Protein AF-X1MDC3-F1 (afdb_monomer_lite)

pLDDT: mean 93.4, std 9.51, range [47.69, 98.75]

Radius of gyration: 17.27 Å; chains: 1; bounding box: 40×25×42 Å

Sequence (63 aa):
AMVIVKDEKRIIHVKHHHPQSEIMKLVCDNSKAKRLLNWEPKTTLEKGILKLEIWFKKNEMHD

Organism: NCBI:txid412755

Secondary structure (DSSP, 8-state):
-HHHH--GGG------S-GGG--S------HHHHHHH-----S-HHHHHHHHHHHHHHH----

InterPro domains:
  IPR036291 NAD(P)-binding domain superfamily [SSF51735] (10-60)

Foldseek 3Di:
DCLPPVDPVPDDDDDDPCPVPDDPDDDDDCVVVCVPPVDDDPADPSNVVVVVVVVCVVPPDDD

Structure (mmCIF, N/CA/C/O backbone):
data_AF-X1MDC3-F1
#
_entry.id   AF-X1MDC3-F1
#
loop_
_atom_site.group_PDB
_atom_site.id
_atom_site.type_symbol
_atom_site.label_atom_id
_atom_site.label_alt_id
_atom_site.label_comp_id
_atom_site.label_asym_id
_atom_site.label_entity_id
_atom_site.label_seq_id
_atom_site.pdbx_PDB_ins_code
_atom_site.Cartn_x
_atom_site.Cartn_y
_atom_site.Cartn_z
_atom_site.occupancy
_atom_site.B_iso_or_equiv
_atom_site.auth_seq_id
_atom_site.auth_comp_id
_atom_site.auth_asym_id
_atom_site.auth_atom_id
_atom_site.pdbx_PDB_model_num
ATOM 1 N N . ALA A 1 1 ? 1.289 3.724 -12.740 1.00 77.06 1 ALA A N 1
ATOM 2 C CA . ALA A 1 1 ? 2.338 3.669 -13.782 1.00 77.06 1 ALA A CA 1
ATOM 3 C C . ALA A 1 1 ? 3.079 4.999 -13.936 1.00 77.06 1 ALA A C 1
ATOM 5 O O . ALA A 1 1 ? 4.296 5.007 -13.803 1.00 77.06 1 ALA A O 1
ATOM 6 N N . MET A 1 2 ? 2.379 6.125 -14.133 1.00 90.00 2 MET A N 1
ATOM 7 C CA . MET A 1 2 ? 3.021 7.433 -14.367 1.00 90.00 2 MET A CA 1
ATOM 8 C C . MET A 1 2 ? 3.913 7.942 -13.228 1.00 90.00 2 MET A C 1
ATOM 10 O O . MET A 1 2 ? 4.927 8.570 -13.508 1.00 90.00 2 MET A O 1
ATOM 14 N N . VAL A 1 3 ? 3.605 7.603 -11.968 1.00 88.69 3 VAL A N 1
ATOM 15 C CA . VAL A 1 3 ? 4.473 7.902 -10.807 1.00 88.69 3 VAL A CA 1
ATOM 16 C C . VAL A 1 3 ? 5.881 7.303 -10.967 1.00 88.69 3 VAL A C 1
ATOM 18 O O . VAL A 1 3 ? 6.843 7.863 -10.455 1.00 88.69 3 VAL A O 1
ATOM 21 N N . ILE A 1 4 ? 6.000 6.194 -11.706 1.00 89.19 4 ILE A N 1
ATOM 22 C CA . ILE A 1 4 ? 7.253 5.463 -11.918 1.00 89.19 4 ILE A CA 1
ATOM 23 C C . ILE A 1 4 ? 7.859 5.828 -13.280 1.00 89.19 4 ILE A C 1
ATOM 25 O O . ILE A 1 4 ? 8.962 6.357 -13.350 1.00 89.19 4 ILE A O 1
ATOM 29 N N . VAL A 1 5 ? 7.131 5.566 -14.370 1.00 91.19 5 VAL A N 1
ATOM 30 C CA . VAL A 1 5 ? 7.672 5.627 -15.741 1.00 91.19 5 VAL A CA 1
ATOM 31 C C . VAL A 1 5 ? 7.764 7.061 -16.271 1.00 91.19 5 VAL A C 1
ATOM 33 O O . VAL A 1 5 ? 8.619 7.338 -17.106 1.00 91.19 5 VAL A O 1
ATOM 36 N N . LYS A 1 6 ? 6.903 7.972 -15.788 1.00 91.88 6 LYS A N 1
ATOM 37 C CA . LYS A 1 6 ? 6.790 9.391 -16.199 1.00 91.88 6 LYS A CA 1
ATOM 38 C C . LYS A 1 6 ? 6.589 9.649 -17.702 1.00 91.88 6 LYS A C 1
ATOM 40 O O . LYS A 1 6 ? 6.486 10.801 -18.102 1.00 91.88 6 LYS A O 1
ATOM 45 N N . ASP A 1 7 ? 6.478 8.600 -18.508 1.00 95.12 7 ASP A N 1
ATOM 46 C CA . ASP A 1 7 ? 6.255 8.643 -19.948 1.00 95.12 7 ASP A CA 1
ATOM 47 C C . ASP A 1 7 ? 5.243 7.561 -20.333 1.00 95.12 7 ASP A C 1
ATOM 49 O O . ASP A 1 7 ? 5.495 6.362 -20.196 1.00 95.12 7 ASP A O 1
ATOM 53 N N . GLU A 1 8 ? 4.079 7.993 -20.803 1.00 93.38 8 GLU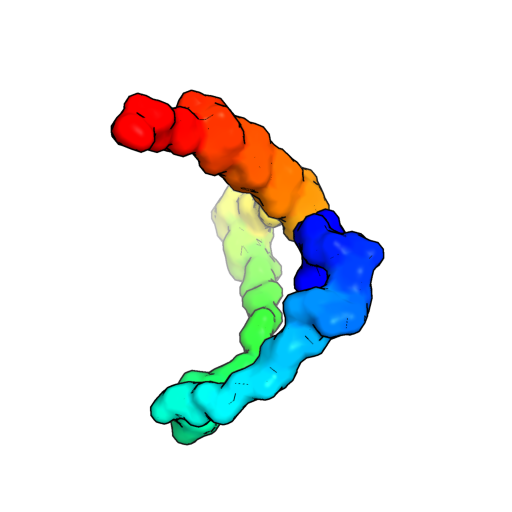 A N 1
ATOM 54 C CA . GLU A 1 8 ? 2.984 7.106 -21.182 1.00 93.38 8 GLU A CA 1
ATOM 55 C C . GLU A 1 8 ? 3.323 6.257 -22.410 1.00 93.38 8 GLU A C 1
ATOM 57 O O . GLU A 1 8 ? 2.897 5.107 -22.491 1.00 93.38 8 GLU A O 1
ATOM 62 N N . LYS A 1 9 ? 4.168 6.756 -23.325 1.00 95.62 9 LYS A N 1
ATOM 63 C CA . LYS A 1 9 ? 4.556 6.029 -24.549 1.00 95.62 9 LYS A CA 1
ATOM 64 C C . LYS A 1 9 ? 5.315 4.736 -24.255 1.00 95.62 9 LYS A C 1
ATOM 66 O O . LYS A 1 9 ? 5.435 3.875 -25.120 1.00 95.62 9 LYS A O 1
ATOM 71 N N . ARG A 1 10 ? 5.837 4.605 -23.035 1.00 95.75 10 ARG A N 1
ATOM 72 C CA . ARG A 1 10 ? 6.551 3.424 -22.548 1.00 95.75 10 ARG A CA 1
ATOM 73 C C . ARG A 1 10 ? 5.639 2.414 -21.843 1.00 95.75 10 ARG A C 1
ATOM 75 O O . ARG A 1 10 ? 6.130 1.375 -21.409 1.00 95.75 10 ARG A O 1
ATOM 82 N N . ILE A 1 11 ? 4.344 2.699 -21.698 1.00 95.38 11 ILE A N 1
ATOM 83 C CA . ILE A 1 11 ? 3.357 1.796 -21.098 1.00 95.38 11 ILE A CA 1
ATOM 84 C C . ILE A 1 11 ? 2.683 1.006 -22.221 1.00 95.38 11 ILE A C 1
ATOM 86 O O . ILE A 1 11 ? 2.018 1.578 -23.080 1.00 95.38 11 ILE A O 1
ATOM 90 N N . ILE A 1 12 ? 2.836 -0.318 -22.200 1.00 95.06 12 ILE A N 1
ATOM 91 C CA . ILE A 1 12 ? 2.224 -1.220 -23.182 1.00 95.06 12 ILE A CA 1
ATOM 92 C C . ILE A 1 12 ? 1.215 -2.148 -22.508 1.00 95.06 12 ILE A C 1
ATOM 94 O O . ILE A 1 12 ? 1.445 -2.642 -21.404 1.00 95.06 12 ILE A O 1
ATOM 98 N N . HIS A 1 13 ? 0.096 -2.407 -23.181 1.00 95.56 13 HIS A N 1
ATOM 99 C CA . HIS A 1 13 ? -0.845 -3.442 -22.766 1.00 95.56 13 HIS A CA 1
ATOM 100 C C . HIS A 1 13 ? -0.434 -4.789 -23.353 1.00 95.56 13 HIS A C 1
ATOM 102 O O . HIS A 1 13 ? -0.082 -4.894 -24.526 1.00 95.56 13 HIS A O 1
ATOM 108 N N . VAL A 1 14 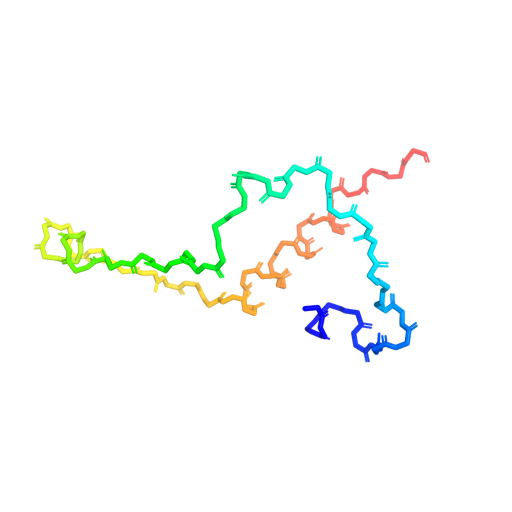? -0.517 -5.829 -22.531 1.00 96.38 14 VAL A N 1
ATOM 109 C CA . VAL A 1 14 ? -0.233 -7.211 -22.922 1.00 96.38 14 VAL A CA 1
ATOM 110 C C . VAL A 1 14 ? -1.398 -8.103 -22.509 1.00 96.38 14 VAL A C 1
ATOM 112 O O . VAL A 1 14 ? -2.171 -7.755 -21.614 1.00 96.38 14 VAL A O 1
ATOM 115 N N . LYS A 1 15 ? -1.548 -9.260 -23.163 1.00 97.69 15 LYS A N 1
ATOM 116 C CA . LYS A 1 15 ? -2.621 -10.207 -22.842 1.00 97.69 15 LYS A CA 1
ATOM 117 C C . LYS A 1 15 ? -2.455 -10.716 -21.408 1.00 97.69 15 LYS A C 1
ATOM 119 O O . LYS A 1 15 ? -1.430 -11.302 -21.069 1.00 97.69 15 LYS A O 1
ATOM 124 N N . HIS A 1 16 ? -3.480 -10.520 -20.584 1.00 96.19 16 HIS A N 1
ATOM 125 C CA . HIS A 1 16 ? -3.501 -11.058 -19.230 1.00 96.19 16 HIS A CA 1
ATOM 126 C C . HIS A 1 16 ? -3.648 -12.592 -19.275 1.00 96.19 16 HIS A C 1
ATOM 128 O O . HIS A 1 16 ? -4.461 -13.128 -20.030 1.00 96.19 16 HIS A O 1
ATOM 134 N N . HIS A 1 17 ? -2.833 -13.301 -18.495 1.00 95.56 17 HIS A N 1
ATOM 135 C CA . HIS A 1 17 ? -2.665 -14.755 -18.583 1.00 95.56 17 HIS A CA 1
ATOM 136 C C . HIS A 1 17 ? -3.715 -15.546 -17.777 1.00 95.56 17 HIS A C 1
ATOM 138 O O . HIS A 1 17 ? -3.967 -16.707 -18.101 1.00 95.56 17 HIS A O 1
ATOM 144 N N . HIS A 1 18 ? -4.383 -14.924 -16.793 1.00 96.62 18 HIS A N 1
ATOM 145 C CA . HIS A 1 18 ? -5.409 -15.558 -15.946 1.00 96.62 18 HIS A CA 1
ATOM 146 C C . HIS A 1 18 ? -6.676 -14.699 -15.740 1.00 96.62 18 HIS A C 1
ATOM 148 O O . HIS A 1 18 ? -7.039 -14.386 -14.606 1.00 96.62 18 HIS A O 1
ATOM 154 N N . PRO A 1 19 ? -7.388 -14.313 -16.816 1.00 95.06 19 PRO A N 1
ATOM 155 C CA . PRO A 1 19 ? -8.472 -13.328 -16.730 1.00 95.06 19 PRO A CA 1
ATOM 156 C C . PRO A 1 19 ? -9.664 -13.810 -15.898 1.00 95.06 19 PRO A C 1
ATOM 158 O O . PR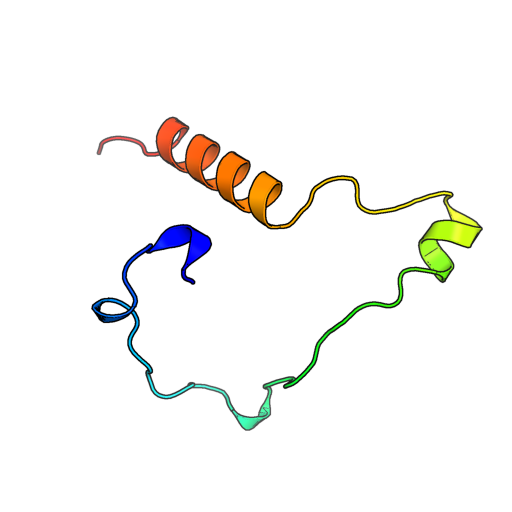O A 1 19 ? -10.381 -13.000 -15.324 1.00 95.06 19 PRO A O 1
ATOM 161 N N . GLN A 1 20 ? -9.861 -15.125 -15.800 1.00 97.00 20 GLN A N 1
ATOM 162 C CA . GLN A 1 20 ? -10.915 -15.740 -14.997 1.00 97.00 20 GLN A CA 1
ATOM 163 C C . GLN A 1 20 ? -10.744 -15.525 -13.487 1.00 97.00 20 GLN A C 1
ATOM 165 O O . GLN A 1 20 ? -11.707 -15.685 -12.743 1.00 97.00 20 GLN A O 1
ATOM 170 N N . SER A 1 21 ? -9.529 -15.197 -13.041 1.00 96.81 21 SER A N 1
ATOM 171 C CA . SER A 1 21 ? -9.194 -15.007 -11.627 1.00 96.81 21 SER A CA 1
ATOM 172 C C . SER A 1 21 ? -9.009 -13.534 -11.251 1.00 96.81 21 SER A C 1
ATOM 174 O O . SER A 1 21 ? -8.699 -13.243 -10.098 1.00 96.81 21 SER A O 1
ATOM 176 N N . GLU A 1 22 ? -9.165 -12.609 -12.203 1.00 96.94 22 GLU A N 1
ATOM 177 C CA . GLU A 1 22 ? -8.956 -11.183 -11.959 1.00 96.94 22 GLU A CA 1
ATOM 178 C C . GLU A 1 22 ? -10.104 -10.586 -11.136 1.00 96.94 22 GLU A C 1
ATOM 180 O O . GLU A 1 22 ? -11.286 -10.807 -11.411 1.00 96.94 22 GLU A O 1
ATOM 185 N N . ILE A 1 23 ? -9.752 -9.778 -10.137 1.00 96.56 23 ILE A N 1
ATOM 186 C CA . ILE A 1 23 ? -10.708 -9.040 -9.314 1.00 96.56 23 ILE A CA 1
ATOM 187 C C . ILE A 1 23 ? -10.619 -7.571 -9.714 1.00 96.56 23 ILE A C 1
ATOM 189 O O . ILE A 1 23 ? -9.770 -6.823 -9.238 1.00 96.56 23 ILE A O 1
ATOM 193 N N . MET A 1 24 ? -11.570 -7.133 -10.539 1.00 96.00 24 MET A N 1
ATOM 194 C CA . MET A 1 24 ? -11.592 -5.786 -11.131 1.00 96.00 24 MET A CA 1
ATOM 195 C C . MET A 1 24 ? -11.492 -4.632 -10.122 1.00 96.00 24 MET A C 1
ATOM 197 O O . MET A 1 24 ? -10.995 -3.557 -10.454 1.00 96.00 24 MET A O 1
ATOM 201 N N . LYS A 1 25 ? -11.996 -4.823 -8.897 1.00 96.75 25 LYS A N 1
ATOM 202 C CA . LYS A 1 25 ? -11.905 -3.836 -7.820 1.00 96.75 25 LYS A CA 1
ATOM 203 C C . LYS A 1 25 ? -11.605 -4.524 -6.500 1.00 96.75 25 LYS A C 1
ATOM 205 O O . LYS A 1 25 ? -12.451 -5.222 -5.950 1.00 96.75 25 LYS A O 1
ATOM 210 N N . LEU A 1 26 ? -10.428 -4.232 -5.961 1.00 96.94 26 LEU A N 1
ATOM 211 C CA . LEU A 1 26 ? -9.994 -4.709 -4.658 1.00 96.94 26 LEU A CA 1
ATOM 212 C C . LEU A 1 26 ? -9.664 -3.509 -3.766 1.00 96.94 26 LEU A C 1
ATOM 214 O O . LEU A 1 26 ? -8.631 -2.863 -3.925 1.00 96.94 26 LEU A O 1
ATOM 218 N N . VAL A 1 27 ? -10.570 -3.184 -2.844 1.00 97.31 27 VAL A N 1
ATOM 219 C CA . VAL A 1 27 ? -10.402 -2.088 -1.880 1.00 97.31 27 VAL A CA 1
ATOM 220 C C . VAL A 1 27 ? -10.833 -2.588 -0.507 1.00 97.31 27 VAL A C 1
ATOM 222 O O . VAL A 1 27 ? -11.961 -3.041 -0.337 1.00 97.31 27 VAL A O 1
ATOM 225 N N . CYS A 1 28 ? -9.925 -2.526 0.464 1.00 97.38 28 CYS A N 1
ATOM 226 C CA . CYS A 1 28 ? -10.174 -2.979 1.829 1.00 97.38 28 CYS A CA 1
ATOM 227 C C . CYS A 1 28 ? -10.912 -1.905 2.644 1.00 97.38 28 CYS A C 1
ATOM 229 O O . CYS A 1 28 ? -10.464 -0.759 2.684 1.00 97.38 28 CYS A O 1
ATOM 231 N N . ASP A 1 29 ? -11.986 -2.287 3.344 1.00 98.25 29 ASP A N 1
ATOM 232 C CA . ASP A 1 29 ? -12.489 -1.528 4.494 1.00 98.25 29 ASP A CA 1
ATOM 233 C C . ASP A 1 29 ? -11.707 -1.942 5.749 1.00 98.25 29 ASP A C 1
ATOM 235 O O . ASP A 1 29 ? -11.868 -3.041 6.286 1.00 98.25 29 ASP A O 1
ATOM 239 N N . ASN A 1 30 ? -10.851 -1.046 6.237 1.00 98.00 30 ASN A N 1
ATOM 240 C CA . ASN A 1 30 ? -10.034 -1.272 7.423 1.00 98.00 30 ASN A CA 1
ATOM 241 C C . ASN A 1 30 ? -10.692 -0.800 8.736 1.00 98.00 30 ASN A C 1
ATOM 243 O O . ASN A 1 30 ? -10.021 -0.782 9.774 1.00 98.00 30 ASN A O 1
ATOM 247 N N . SER A 1 31 ? -11.984 -0.453 8.735 1.00 98.50 31 SER A N 1
ATOM 248 C CA . SER A 1 31 ? -12.720 0.044 9.908 1.00 98.50 31 SER A CA 1
ATOM 249 C C . SER A 1 31 ? -12.618 -0.887 11.123 1.00 98.50 31 SER A C 1
ATOM 251 O O . SER A 1 31 ? -12.451 -0.428 12.256 1.00 98.50 31 SER A O 1
ATOM 253 N N . LYS A 1 32 ? -12.633 -2.209 10.903 1.00 98.50 32 LYS A N 1
ATOM 254 C CA . LYS A 1 32 ? -12.473 -3.217 11.964 1.00 98.50 32 LYS A CA 1
ATOM 255 C C . LYS A 1 32 ? -11.098 -3.143 12.637 1.00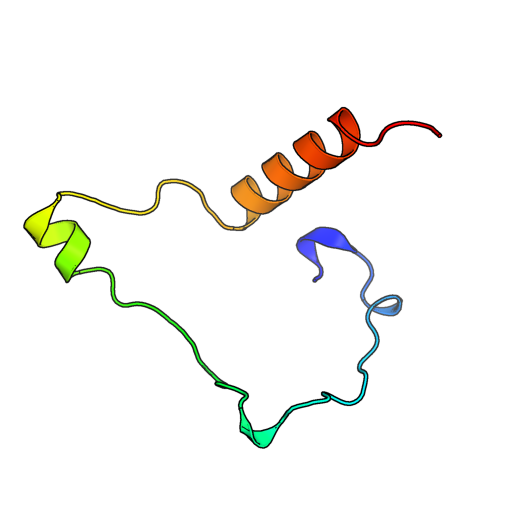 98.50 32 LYS A C 1
ATOM 257 O O . LYS A 1 32 ? -11.030 -3.196 13.863 1.00 98.50 32 LYS A O 1
ATOM 262 N N . ALA A 1 33 ? -10.023 -2.997 11.861 1.00 98.62 33 ALA A N 1
ATOM 263 C CA . ALA A 1 33 ? -8.664 -2.873 12.391 1.00 98.62 33 ALA A CA 1
ATOM 264 C C . ALA A 1 33 ? -8.483 -1.553 13.151 1.00 98.62 33 ALA A C 1
ATOM 266 O O . ALA A 1 33 ? -7.921 -1.546 14.246 1.00 98.62 33 ALA A O 1
ATOM 267 N N . LYS A 1 34 ? -9.047 -0.457 12.629 1.00 98.62 34 LYS A N 1
ATOM 268 C CA . LYS A 1 34 ? -9.062 0.832 13.326 1.00 98.62 34 LYS A CA 1
ATOM 269 C C . LYS A 1 34 ? -9.774 0.739 14.674 1.00 98.62 34 LYS A C 1
ATOM 271 O O . LYS A 1 34 ? -9.219 1.161 15.679 1.00 98.62 34 LYS A O 1
ATOM 276 N N . ARG A 1 35 ? -10.958 0.122 14.725 1.00 98.75 35 ARG A N 1
ATOM 277 C CA . ARG A 1 35 ? -11.735 -0.022 15.967 1.00 98.75 35 ARG A CA 1
ATOM 278 C C . ARG A 1 35 ? -11.049 -0.904 17.010 1.00 98.75 35 ARG A C 1
ATOM 280 O O . ARG A 1 35 ? -11.070 -0.565 18.184 1.00 98.75 35 ARG A O 1
ATOM 287 N N . LEU A 1 36 ? -10.503 -2.051 16.601 1.00 98.75 36 LEU A N 1
ATOM 288 C CA . LEU A 1 36 ? -9.978 -3.049 17.541 1.00 98.75 36 LEU A CA 1
ATOM 289 C C . LEU A 1 36 ? -8.532 -2.786 17.964 1.00 98.75 36 LEU A C 1
ATOM 291 O O . LEU A 1 36 ? -8.156 -3.134 19.076 1.00 98.75 36 LEU A O 1
ATOM 295 N N . LEU A 1 37 ? -7.722 -2.214 17.073 1.00 98.62 37 LEU A N 1
ATOM 296 C CA . LEU A 1 37 ? -6.272 -2.101 17.255 1.00 98.62 37 LEU A CA 1
ATOM 297 C C . LEU A 1 37 ? -5.787 -0.650 17.264 1.00 98.62 37 LEU A C 1
ATOM 299 O O . LEU A 1 37 ? -4.587 -0.417 17.376 1.00 98.62 37 LEU A O 1
ATOM 303 N N . ASN A 1 38 ? -6.690 0.320 17.075 1.00 98.44 38 ASN A N 1
ATOM 304 C CA . ASN A 1 38 ? -6.336 1.711 16.788 1.00 98.44 38 ASN A CA 1
ATOM 305 C C . ASN A 1 38 ? -5.327 1.825 15.623 1.00 98.44 38 ASN A C 1
ATOM 307 O O . ASN A 1 38 ? -4.430 2.669 15.622 1.00 98.44 38 ASN A O 1
ATOM 311 N N . TRP A 1 39 ? -5.435 0.913 14.651 1.00 98.50 39 TRP A N 1
ATOM 312 C CA . TRP A 1 39 ? -4.510 0.812 13.528 1.00 98.50 39 TRP A CA 1
ATOM 313 C C . TRP A 1 39 ? -5.046 1.528 12.289 1.00 98.50 39 TRP A C 1
ATOM 315 O O . TRP A 1 39 ? -6.209 1.375 11.916 1.00 98.50 39 TRP A O 1
ATOM 325 N N . GLU A 1 40 ? -4.163 2.245 11.598 1.00 98.12 40 GLU A N 1
ATOM 326 C CA . GLU A 1 40 ? -4.419 2.842 10.288 1.00 98.12 40 GLU A CA 1
ATOM 327 C C . GLU A 1 40 ? -3.124 2.917 9.454 1.00 98.12 40 GLU A C 1
ATOM 329 O O . GLU A 1 40 ? -2.023 2.953 10.022 1.00 98.12 40 GLU A O 1
ATOM 334 N N . PRO A 1 41 ? -3.211 2.917 8.108 1.00 97.69 41 PRO A N 1
ATOM 335 C CA . PRO A 1 41 ? -2.036 3.022 7.252 1.00 97.69 41 PRO A CA 1
ATOM 336 C C . PRO A 1 41 ? -1.375 4.398 7.397 1.00 97.69 41 PRO A C 1
ATOM 338 O O . PRO A 1 41 ? -2.017 5.433 7.263 1.00 97.69 41 PRO A O 1
ATOM 341 N N . LYS A 1 42 ? -0.057 4.408 7.622 1.00 97.88 42 LYS A N 1
ATOM 342 C CA . LYS A 1 42 ? 0.743 5.641 7.797 1.00 97.88 42 LYS A CA 1
ATOM 343 C C . LYS A 1 42 ? 1.597 6.008 6.581 1.00 97.88 42 LYS A C 1
ATOM 345 O O . LYS A 1 42 ? 2.279 7.032 6.577 1.00 97.88 42 LYS A O 1
ATOM 350 N N . THR A 1 43 ? 1.628 5.142 5.572 1.00 97.69 43 THR A N 1
ATOM 351 C CA . THR A 1 43 ? 2.439 5.319 4.363 1.00 97.69 43 THR A CA 1
ATOM 352 C C . THR A 1 43 ? 1.503 5.418 3.169 1.00 97.69 43 THR A C 1
ATOM 354 O O . THR A 1 43 ? 0.743 4.487 2.921 1.00 97.69 43 THR A O 1
ATOM 357 N N . THR A 1 44 ? 1.555 6.542 2.451 1.00 97.25 44 THR A N 1
ATOM 358 C CA . THR A 1 44 ? 0.836 6.707 1.180 1.00 97.25 44 THR A CA 1
ATOM 359 C C . THR A 1 44 ? 1.491 5.870 0.086 1.00 97.25 44 THR A C 1
ATOM 361 O O . THR A 1 44 ? 2.640 5.436 0.230 1.00 97.25 44 THR A O 1
ATOM 364 N N . LEU A 1 45 ? 0.784 5.672 -1.025 1.00 95.06 45 LEU A N 1
ATOM 365 C CA . LEU A 1 45 ? 1.302 4.912 -2.158 1.00 95.06 45 LEU A CA 1
ATOM 366 C C . LEU A 1 45 ? 2.595 5.530 -2.712 1.00 95.06 45 LEU A C 1
ATOM 368 O O . LEU A 1 45 ? 3.583 4.826 -2.894 1.00 95.06 45 LEU A O 1
ATOM 372 N N . GLU A 1 46 ? 2.629 6.848 -2.900 1.00 94.94 46 GLU A N 1
ATOM 373 C CA . GLU A 1 46 ? 3.771 7.585 -3.457 1.00 94.94 46 GLU A CA 1
ATOM 374 C C . GLU A 1 46 ? 5.001 7.455 -2.556 1.00 94.94 46 GLU A C 1
ATOM 376 O O . GLU A 1 46 ? 6.098 7.140 -3.020 1.00 94.94 46 GLU A O 1
ATOM 381 N N . LYS A 1 47 ? 4.812 7.633 -1.241 1.00 96.75 47 LYS A N 1
ATOM 382 C CA . LYS A 1 47 ? 5.888 7.487 -0.255 1.00 96.75 47 LYS A CA 1
ATOM 383 C C . LYS A 1 47 ? 6.399 6.048 -0.194 1.00 96.75 47 LYS A C 1
ATOM 385 O O . LYS A 1 47 ? 7.596 5.838 -0.013 1.00 96.75 47 LYS A O 1
ATOM 390 N N . GLY A 1 48 ? 5.502 5.069 -0.311 1.00 96.81 48 GLY A N 1
ATOM 391 C CA . GLY A 1 48 ? 5.846 3.650 -0.364 1.00 96.81 48 GLY A CA 1
ATOM 392 C C . GLY A 1 48 ? 6.687 3.307 -1.593 1.00 96.81 48 GLY A C 1
ATOM 393 O O . GLY A 1 48 ? 7.753 2.716 -1.441 1.00 96.81 48 GLY A O 1
ATOM 394 N N . ILE A 1 49 ? 6.254 3.747 -2.780 1.00 96.00 49 ILE A N 1
ATOM 395 C CA . ILE A 1 49 ? 6.970 3.549 -4.051 1.00 96.00 49 ILE A CA 1
ATOM 396 C C . ILE A 1 49 ? 8.378 4.151 -3.979 1.00 96.00 49 ILE A C 1
ATOM 398 O O . ILE A 1 49 ? 9.343 3.457 -4.283 1.00 96.00 49 ILE A O 1
ATOM 402 N N . LEU A 1 50 ? 8.520 5.395 -3.508 1.00 94.44 50 LEU A N 1
ATOM 403 C CA . LEU A 1 50 ? 9.828 6.051 -3.400 1.00 94.44 50 LEU A CA 1
ATOM 404 C C . LEU A 1 50 ? 10.778 5.307 -2.450 1.00 94.44 50 LEU A C 1
ATOM 406 O O . LEU A 1 50 ? 11.947 5.101 -2.768 1.00 94.44 50 LEU A O 1
ATOM 410 N N . LYS A 1 51 ? 10.285 4.888 -1.276 1.00 96.25 51 LYS A N 1
ATOM 411 C CA . LYS A 1 51 ? 11.086 4.102 -0.324 1.00 96.25 51 LYS A CA 1
ATOM 412 C C . LYS A 1 51 ? 11.559 2.789 -0.938 1.00 96.25 51 LYS A C 1
ATOM 414 O O . LYS A 1 51 ? 12.702 2.400 -0.716 1.00 96.25 51 LYS A O 1
ATOM 419 N N . LEU A 1 52 ? 10.679 2.124 -1.683 1.00 95.19 52 LEU A N 1
ATOM 420 C CA . LEU A 1 52 ? 10.990 0.872 -2.355 1.00 95.19 52 LEU A CA 1
ATOM 421 C C . 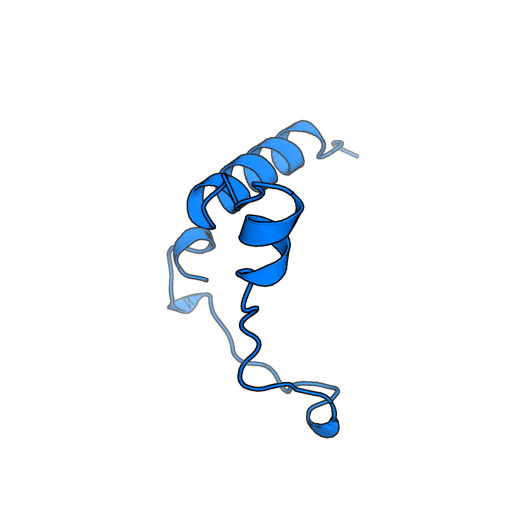LEU A 1 52 ? 12.040 1.075 -3.454 1.00 95.19 52 LEU A C 1
ATOM 423 O O . LEU A 1 52 ? 13.000 0.319 -3.508 1.00 95.19 52 LEU A O 1
ATOM 427 N N . GLU A 1 53 ? 11.917 2.122 -4.271 1.00 93.12 53 GLU A N 1
ATOM 428 C CA . GLU A 1 53 ? 12.903 2.467 -5.305 1.00 93.12 53 GLU A CA 1
ATOM 429 C C . GLU A 1 53 ? 14.293 2.743 -4.709 1.00 93.12 53 GLU A C 1
ATOM 431 O O . GLU A 1 53 ? 15.297 2.227 -5.199 1.00 93.12 53 GLU A O 1
ATOM 436 N N . ILE A 1 54 ? 14.359 3.518 -3.619 1.00 94.62 54 ILE A N 1
ATOM 437 C CA . ILE A 1 54 ? 15.610 3.781 -2.891 1.00 94.62 54 ILE A CA 1
ATOM 438 C C . ILE A 1 54 ? 16.201 2.477 -2.350 1.00 94.62 54 ILE A C 1
ATOM 440 O O . ILE A 1 54 ? 17.412 2.270 -2.422 1.00 94.62 54 ILE A O 1
ATOM 444 N N . TRP A 1 55 ? 15.356 1.599 -1.802 1.00 96.25 55 TRP A N 1
ATOM 445 C CA . TRP A 1 55 ? 15.799 0.302 -1.310 1.00 96.25 55 TRP A CA 1
ATOM 446 C C . TRP A 1 55 ? 16.360 -0.561 -2.446 1.00 96.25 55 TRP A C 1
ATOM 448 O O . TRP A 1 55 ? 17.456 -1.084 -2.281 1.00 96.25 55 TRP A O 1
ATOM 458 N N . PHE A 1 56 ? 15.702 -0.645 -3.607 1.00 94.25 56 PHE A N 1
ATOM 459 C CA . PHE A 1 56 ? 16.238 -1.367 -4.768 1.00 94.25 56 PHE A CA 1
ATOM 460 C C . PHE A 1 56 ? 17.603 -0.825 -5.191 1.00 94.25 56 PHE A C 1
ATOM 462 O O . PHE A 1 56 ? 18.561 -1.582 -5.215 1.00 94.25 56 PHE A O 1
ATOM 469 N N . LYS A 1 57 ? 17.739 0.490 -5.387 1.00 92.50 57 LYS A N 1
ATOM 470 C CA . LYS A 1 57 ? 19.016 1.123 -5.772 1.00 92.50 57 LYS A CA 1
ATOM 471 C C . LYS A 1 57 ? 20.157 0.870 -4.788 1.00 92.50 57 LYS A C 1
ATOM 473 O O . LYS A 1 57 ? 21.316 0.854 -5.177 1.00 92.50 57 LYS A O 1
ATOM 478 N N . LYS A 1 58 ? 19.840 0.715 -3.501 1.00 95.06 58 LYS A N 1
ATOM 479 C CA . LYS A 1 58 ? 20.834 0.406 -2.467 1.00 95.06 58 LYS A CA 1
ATOM 480 C C . LYS A 1 58 ? 21.256 -1.069 -2.479 1.00 95.06 58 LYS A C 1
ATOM 482 O O . LYS A 1 58 ? 22.351 -1.372 -2.018 1.00 95.06 58 LYS A O 1
ATOM 487 N N . ASN A 1 59 ? 20.375 -1.963 -2.925 1.00 93.88 59 ASN A N 1
ATOM 488 C CA . ASN A 1 59 ? 20.565 -3.414 -2.861 1.00 93.88 59 ASN A CA 1
ATOM 489 C C . ASN A 1 59 ? 20.766 -4.068 -4.236 1.00 93.88 59 ASN A C 1
ATOM 491 O O . ASN A 1 59 ? 20.955 -5.280 -4.285 1.00 93.88 59 ASN A O 1
ATOM 495 N N . GLU A 1 60 ? 20.737 -3.310 -5.336 1.00 79.12 60 GLU A N 1
ATOM 496 C CA . GLU A 1 60 ? 21.258 -3.767 -6.622 1.00 79.12 60 GLU A CA 1
ATOM 497 C C . GLU A 1 60 ? 22.756 -4.044 -6.445 1.00 79.12 60 GLU A C 1
ATOM 499 O O . GLU A 1 60 ? 23.594 -3.142 -6.423 1.00 79.12 60 GLU A O 1
ATOM 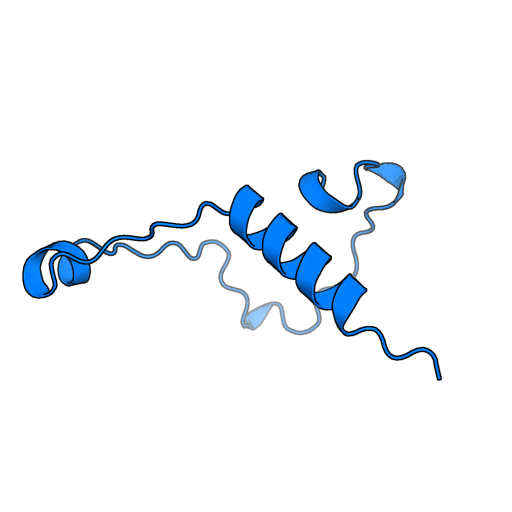504 N N . MET A 1 61 ? 23.069 -5.324 -6.232 1.00 59.12 61 MET A N 1
ATOM 505 C CA . MET A 1 61 ? 24.409 -5.859 -6.389 1.00 59.12 61 MET A CA 1
ATOM 506 C C . MET A 1 61 ? 24.790 -5.669 -7.857 1.00 59.12 61 MET A C 1
ATOM 508 O O . MET A 1 61 ? 24.102 -6.157 -8.751 1.00 59.12 61 MET A O 1
ATOM 512 N N . HIS A 1 62 ? 25.865 -4.922 -8.094 1.00 57.66 62 HIS A N 1
ATOM 513 C CA . HIS A 1 62 ? 26.619 -5.061 -9.328 1.00 57.66 62 HIS A CA 1
ATOM 514 C C . HIS A 1 62 ? 27.236 -6.464 -9.317 1.00 57.66 62 HIS A C 1
ATOM 516 O O . HIS A 1 62 ? 28.194 -6.687 -8.576 1.00 57.66 62 HIS A O 1
ATOM 522 N N . ASP A 1 63 ? 26.654 -7.381 -10.088 1.00 47.69 63 ASP A N 1
ATOM 523 C CA . ASP A 1 63 ? 27.376 -8.535 -10.632 1.00 47.69 63 ASP A CA 1
ATOM 524 C C . ASP A 1 63 ? 28.037 -8.127 -11.959 1.00 47.69 63 ASP A C 1
ATOM 526 O O . ASP A 1 63 ? 27.358 -7.461 -12.782 1.00 47.69 63 ASP A O 1
#